Protein AF-A0AAC8QDV0-F1 (afdb_monomer_lite)

Sequence (133 aa):
MSRDLQLHRTATEIRGRALGSVAQLTLKKDGVSGAVGTSPVNLKVRTEGDTLLAEGGFIDGPVTLRFNPKELHVYISQCRYELTFAQGVYEGRRSCDSRMLPPVRFSVPPELLKRSPAEQAALLLFALAPAAK

Organism: NCBI:txid48

Structure (mmCIF, N/CA/C/O backbone):
data_AF-A0AAC8QDV0-F1
#
_entry.id   AF-A0AAC8QDV0-F1
#
loop_
_atom_site.group_PDB
_atom_site.id
_atom_site.type_symbol
_atom_site.label_atom_id
_atom_site.label_alt_id
_atom_site.label_comp_id
_atom_site.label_asym_id
_atom_site.label_entity_id
_atom_site.label_seq_id
_atom_site.pdbx_PDB_ins_code
_atom_site.Cartn_x
_atom_site.Cartn_y
_atom_site.Cartn_z
_atom_site.occupancy
_atom_site.B_iso_or_equiv
_atom_site.auth_seq_id
_atom_site.auth_comp_id
_atom_site.auth_asym_id
_atom_site.auth_atom_id
_atom_site.pdbx_PDB_model_num
ATOM 1 N N . MET A 1 1 ? -4.090 -8.896 -14.456 1.00 36.78 1 MET A N 1
ATOM 2 C CA . MET A 1 1 ? -4.180 -9.281 -13.032 1.00 36.78 1 MET A CA 1
ATOM 3 C C . MET A 1 1 ? -3.077 -10.288 -12.767 1.00 36.78 1 MET A C 1
ATOM 5 O O . MET A 1 1 ? -3.111 -11.336 -13.401 1.00 36.78 1 MET A O 1
ATOM 9 N N . SER A 1 2 ? -2.049 -9.950 -11.977 1.00 44.75 2 SER A N 1
ATOM 10 C CA . SER A 1 2 ? -1.001 -10.932 -11.662 1.00 44.75 2 SER A CA 1
ATOM 11 C C . SER A 1 2 ? -1.631 -12.072 -10.860 1.00 44.75 2 SER A C 1
ATOM 13 O O . SER A 1 2 ? -2.468 -11.844 -9.987 1.00 44.75 2 SER A O 1
ATOM 15 N N . ARG A 1 3 ? -1.289 -13.312 -11.209 1.00 51.00 3 ARG A N 1
ATOM 16 C CA . ARG A 1 3 ? -1.860 -14.535 -10.618 1.00 51.00 3 ARG A CA 1
ATOM 17 C C . ARG A 1 3 ? -1.366 -14.797 -9.184 1.00 51.00 3 ARG A C 1
ATOM 19 O O . ARG A 1 3 ? -1.734 -15.804 -8.587 1.00 51.00 3 ARG A O 1
ATOM 26 N N . ASP A 1 4 ? -0.590 -13.870 -8.629 1.00 64.19 4 ASP A N 1
ATOM 27 C CA . ASP A 1 4 ? 0.209 -14.053 -7.416 1.00 64.19 4 ASP A CA 1
ATOM 28 C C . ASP A 1 4 ? -0.376 -13.357 -6.180 1.00 64.19 4 ASP A C 1
ATOM 30 O O . ASP A 1 4 ? 0.210 -13.447 -5.102 1.00 64.19 4 ASP A O 1
ATOM 34 N N . LEU A 1 5 ? -1.516 -12.663 -6.320 1.00 76.50 5 LEU A N 1
ATOM 35 C CA . LEU A 1 5 ? -2.193 -11.962 -5.227 1.00 76.50 5 LEU A CA 1
ATOM 36 C C . LEU A 1 5 ? -3.456 -12.719 -4.782 1.00 76.50 5 LEU A C 1
ATOM 38 O O . LEU A 1 5 ? -4.543 -12.539 -5.327 1.00 76.50 5 LEU A O 1
ATOM 42 N N . GLN A 1 6 ? -3.308 -13.568 -3.771 1.00 85.38 6 GLN A N 1
ATOM 43 C CA . GLN A 1 6 ? -4.383 -14.338 -3.146 1.00 85.38 6 GLN A CA 1
ATOM 44 C C . GLN A 1 6 ? -4.515 -13.898 -1.691 1.00 85.38 6 GLN A C 1
ATOM 46 O O . GLN A 1 6 ? -3.992 -14.544 -0.785 1.00 85.38 6 GLN A O 1
ATOM 51 N N . LEU A 1 7 ? -5.161 -12.753 -1.475 1.00 85.88 7 LEU A N 1
ATOM 52 C CA . LEU A 1 7 ? -5.287 -12.136 -0.155 1.00 85.88 7 LEU A CA 1
ATOM 53 C C . LEU A 1 7 ? -6.709 -12.277 0.392 1.00 85.88 7 LEU A C 1
ATOM 55 O O . LEU A 1 7 ? -7.671 -11.740 -0.163 1.00 85.88 7 LEU A O 1
ATOM 59 N N . HIS A 1 8 ? -6.815 -12.945 1.533 1.00 88.38 8 HIS A N 1
ATOM 60 C CA . HIS A 1 8 ? -7.961 -12.882 2.423 1.00 88.38 8 HIS A CA 1
ATOM 61 C C . HIS A 1 8 ? -7.830 -11.665 3.335 1.00 88.38 8 HIS A C 1
ATOM 63 O O . HIS A 1 8 ? -6.751 -11.336 3.827 1.00 88.38 8 HIS A O 1
ATOM 69 N N . ARG A 1 9 ? -8.946 -10.970 3.536 1.00 89.50 9 ARG A N 1
ATOM 70 C CA . ARG A 1 9 ? -8.994 -9.695 4.248 1.00 89.50 9 ARG A CA 1
ATOM 71 C C . ARG A 1 9 ? -10.101 -9.743 5.281 1.00 89.50 9 ARG A C 1
ATOM 73 O O . ARG A 1 9 ? -11.218 -10.152 4.967 1.00 89.50 9 ARG A O 1
ATOM 80 N N . THR A 1 10 ? -9.784 -9.308 6.486 1.00 87.69 10 THR A N 1
ATOM 81 C CA . THR A 1 10 ? -10.747 -8.997 7.540 1.00 87.69 10 THR A CA 1
ATOM 82 C C . THR A 1 10 ? -10.623 -7.513 7.881 1.00 87.69 10 THR A C 1
ATOM 84 O O . THR A 1 10 ? -9.781 -6.808 7.327 1.00 87.69 10 THR A O 1
ATOM 87 N N . ALA A 1 11 ? -11.446 -7.016 8.803 1.00 83.88 11 ALA A N 1
ATOM 88 C CA . ALA A 1 11 ? -11.366 -5.619 9.232 1.00 83.88 11 ALA A CA 1
ATOM 89 C C . ALA A 1 11 ? -10.010 -5.249 9.871 1.00 83.88 11 ALA A C 1
ATOM 91 O O . ALA A 1 11 ? -9.646 -4.076 9.893 1.00 83.88 11 ALA A O 1
ATOM 92 N N . THR A 1 12 ? -9.275 -6.231 10.397 1.00 90.12 12 THR A N 1
ATOM 93 C CA . THR A 1 12 ? -8.054 -6.019 11.188 1.00 90.12 12 THR A CA 1
ATOM 94 C C . THR A 1 12 ? -6.836 -6.743 10.631 1.00 90.12 12 THR A C 1
ATOM 96 O O . THR A 1 12 ? -5.740 -6.563 11.156 1.00 90.12 12 THR A O 1
ATOM 99 N N . GLU A 1 13 ? -6.979 -7.559 9.588 1.00 93.81 13 GLU A N 1
ATOM 100 C CA . GLU A 1 13 ? -5.877 -8.363 9.066 1.00 93.81 13 GLU A CA 1
ATOM 101 C C . GLU A 1 13 ? -5.960 -8.584 7.557 1.00 93.81 13 GLU A C 1
ATOM 103 O O . GLU A 1 13 ? -7.035 -8.702 6.966 1.00 93.81 13 GLU A O 1
ATOM 108 N N . ILE A 1 14 ? -4.787 -8.722 6.945 1.00 93.38 14 ILE A N 1
ATOM 109 C CA . ILE A 1 14 ? -4.613 -9.193 5.575 1.00 93.38 14 ILE A CA 1
ATOM 110 C C . ILE A 1 14 ? -3.725 -10.431 5.635 1.00 93.38 14 ILE A C 1
ATOM 112 O O . ILE A 1 14 ? -2.591 -10.363 6.110 1.00 93.38 14 ILE A O 1
ATOM 116 N N . ARG A 1 15 ? -4.227 -11.568 5.152 1.00 93.88 15 ARG A N 1
ATOM 117 C CA . ARG A 1 15 ? -3.495 -12.837 5.126 1.00 93.88 15 ARG A CA 1
ATOM 118 C C . ARG A 1 15 ? -3.595 -13.502 3.766 1.00 93.88 15 ARG A C 1
ATOM 120 O O . ARG A 1 15 ? -4.632 -13.425 3.119 1.00 93.88 15 ARG A O 1
ATOM 127 N N . GLY A 1 16 ? -2.558 -14.213 3.349 1.00 91.88 16 GLY A N 1
ATOM 128 C CA . GLY A 1 16 ? -2.614 -15.036 2.144 1.00 91.88 16 GLY A CA 1
ATOM 129 C C . GLY A 1 16 ? -1.286 -15.068 1.417 1.00 91.88 16 GLY A C 1
ATOM 130 O O . GLY A 1 16 ? -0.239 -15.076 2.056 1.00 91.8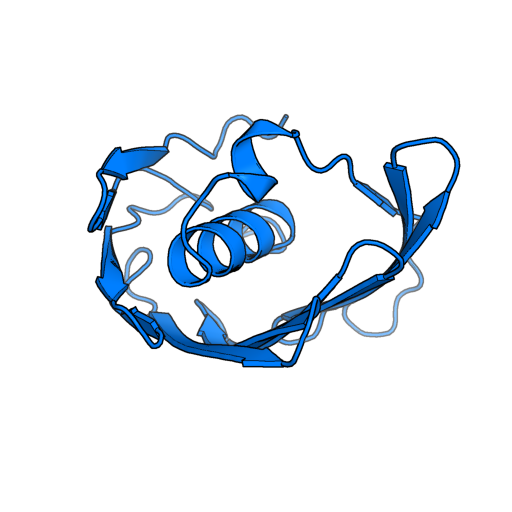8 16 GLY A O 1
ATOM 131 N N . ARG A 1 17 ? -1.316 -15.094 0.086 1.00 89.56 17 ARG A N 1
ATOM 132 C CA . ARG A 1 17 ? -0.113 -15.086 -0.748 1.00 89.56 17 ARG A CA 1
ATOM 133 C C . ARG A 1 17 ? -0.032 -13.791 -1.548 1.00 89.56 17 ARG A C 1
ATOM 135 O O . ARG A 1 17 ? -1.004 -13.396 -2.186 1.00 89.56 17 ARG A O 1
ATOM 142 N N . ALA A 1 18 ? 1.122 -13.143 -1.497 1.00 86.81 18 ALA A N 1
ATOM 143 C CA . ALA A 1 18 ? 1.454 -11.982 -2.306 1.00 86.81 18 ALA A CA 1
ATOM 144 C C . ALA A 1 18 ? 2.944 -12.019 -2.639 1.00 86.81 18 ALA A C 1
ATOM 146 O O . ALA A 1 18 ? 3.756 -12.383 -1.791 1.00 86.81 18 ALA A O 1
ATOM 147 N N . LEU A 1 19 ? 3.300 -11.631 -3.867 1.00 83.31 19 LEU A N 1
ATOM 148 C CA . LEU A 1 19 ? 4.701 -11.488 -4.291 1.00 83.31 19 LEU A CA 1
ATOM 149 C C . LEU A 1 19 ? 5.516 -12.778 -4.062 1.00 83.31 19 LEU A C 1
ATOM 151 O O . LEU A 1 19 ? 6.630 -12.750 -3.553 1.00 83.31 19 LEU A O 1
ATOM 155 N N . GLY A 1 20 ? 4.911 -13.932 -4.364 1.00 84.88 20 GLY A N 1
ATOM 156 C CA . GLY A 1 20 ? 5.534 -15.250 -4.190 1.00 84.88 20 GLY A CA 1
ATOM 157 C C . GLY A 1 20 ? 5.632 -15.753 -2.742 1.00 84.88 20 GLY A C 1
ATOM 158 O O . GLY A 1 20 ? 5.997 -16.906 -2.534 1.00 84.88 20 GLY A O 1
ATOM 159 N N . SER A 1 21 ? 5.249 -14.948 -1.746 1.00 88.94 21 SER A N 1
ATOM 160 C CA . SER A 1 21 ? 5.421 -15.253 -0.320 1.00 88.94 21 SER A CA 1
ATOM 161 C C . SER A 1 21 ? 4.113 -15.192 0.469 1.00 88.94 21 SER A C 1
ATOM 163 O O . SER A 1 21 ? 3.104 -14.647 0.016 1.00 88.94 21 SER A O 1
ATOM 165 N N . VAL A 1 22 ? 4.111 -15.774 1.671 1.00 91.94 22 VAL A N 1
ATOM 166 C CA . VAL A 1 22 ? 2.977 -15.664 2.598 1.00 91.94 22 VAL A CA 1
ATOM 167 C C . VAL A 1 22 ? 2.963 -14.262 3.200 1.00 91.94 22 VAL A C 1
ATOM 169 O O . VAL A 1 22 ? 3.921 -13.861 3.850 1.00 91.94 22 VAL A O 1
ATOM 172 N N . ALA A 1 23 ? 1.879 -13.524 2.993 1.00 93.38 23 ALA A N 1
ATOM 173 C CA . ALA A 1 23 ? 1.630 -12.242 3.630 1.00 93.38 23 ALA A CA 1
ATOM 174 C C . ALA A 1 23 ? 0.785 -12.450 4.889 1.00 93.38 23 ALA A C 1
ATOM 176 O O . ALA A 1 23 ? -0.262 -13.098 4.838 1.00 93.38 23 ALA A O 1
ATOM 177 N N . GLN A 1 24 ? 1.222 -11.869 6.002 1.00 95.31 24 GLN A N 1
ATOM 178 C CA . GLN A 1 24 ? 0.464 -11.796 7.244 1.00 95.31 24 GLN A CA 1
ATOM 179 C C . GLN A 1 24 ? 0.642 -10.403 7.840 1.00 95.31 24 GLN A C 1
ATOM 181 O O . GLN A 1 24 ? 1.667 -10.092 8.447 1.00 95.31 24 GLN A O 1
ATOM 186 N N . LEU A 1 25 ? -0.364 -9.559 7.637 1.00 96.06 25 LEU A N 1
ATOM 187 C CA . LEU A 1 25 ? -0.388 -8.176 8.086 1.00 96.06 25 LEU A CA 1
ATOM 188 C C . LEU A 1 25 ? -1.545 -7.953 9.053 1.00 96.06 25 LEU A C 1
ATOM 190 O O . LEU A 1 25 ? -2.654 -8.444 8.850 1.00 96.06 25 LEU A O 1
ATOM 194 N N . THR A 1 26 ? -1.291 -7.137 10.061 1.00 96.88 26 THR A N 1
ATOM 195 C CA . THR A 1 26 ? -2.270 -6.579 10.983 1.00 96.88 26 THR A CA 1
ATOM 196 C C . THR A 1 26 ? -2.501 -5.120 10.620 1.00 96.88 26 THR A C 1
ATOM 198 O O . THR A 1 26 ? -1.559 -4.327 10.528 1.00 96.88 26 THR A O 1
ATOM 201 N N . LEU A 1 27 ? -3.765 -4.772 10.427 1.00 95.69 27 LEU A N 1
ATOM 202 C CA . LEU A 1 27 ? -4.243 -3.426 10.167 1.00 95.69 27 LEU A CA 1
ATOM 203 C C . LEU A 1 27 ? -4.524 -2.742 11.504 1.00 95.69 27 LEU A C 1
ATOM 205 O O . LEU A 1 27 ? -5.323 -3.220 12.311 1.00 95.69 27 LEU A O 1
ATOM 209 N N . LYS A 1 28 ? -3.851 -1.621 11.736 1.00 93.50 28 LYS A N 1
ATOM 210 C CA . LYS A 1 28 ? -4.041 -0.758 12.901 1.00 93.50 28 LYS A CA 1
ATOM 211 C C . LYS A 1 28 ? -4.682 0.550 12.451 1.00 93.50 28 LYS A C 1
ATOM 213 O O . LYS A 1 28 ? -4.742 0.858 11.263 1.00 93.50 28 LYS A O 1
ATOM 218 N N . LYS A 1 29 ? -5.164 1.340 13.410 1.00 89.50 29 LYS A N 1
ATOM 219 C CA . LYS A 1 29 ? -5.788 2.641 13.124 1.00 89.50 29 LYS A CA 1
ATOM 220 C C . LYS A 1 29 ? -4.820 3.609 12.429 1.00 89.50 29 LYS A C 1
ATOM 222 O O . LYS A 1 29 ? -5.240 4.392 11.588 1.00 89.50 29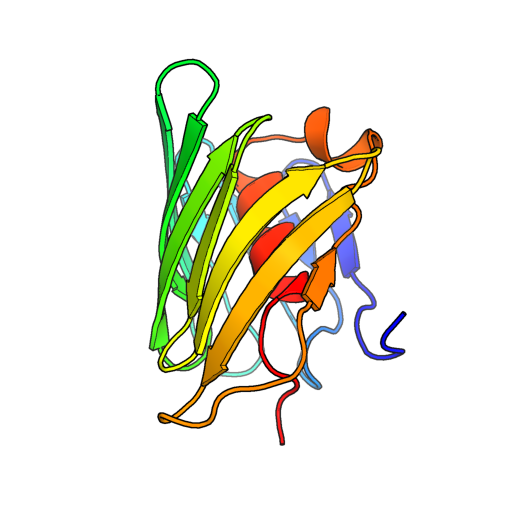 LYS A O 1
ATOM 227 N N . ASP 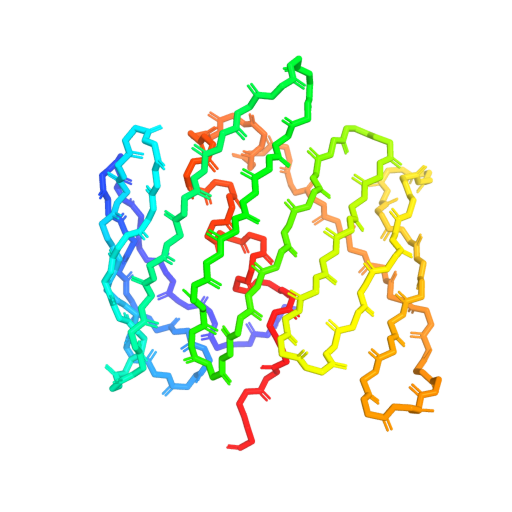A 1 30 ? -3.549 3.538 12.796 1.00 92.38 30 ASP A N 1
ATOM 228 C CA . ASP A 1 30 ? -2.464 4.448 12.432 1.00 92.38 30 ASP A CA 1
ATOM 229 C C . ASP A 1 30 ? -1.351 3.757 11.630 1.00 92.38 30 ASP A C 1
ATOM 231 O O . ASP A 1 30 ? -0.258 4.302 11.466 1.00 92.38 30 ASP A O 1
ATOM 235 N N . GLY A 1 31 ? -1.594 2.541 11.133 1.00 95.06 31 GLY A N 1
ATOM 236 C CA . GLY A 1 31 ? -0.534 1.799 10.473 1.00 95.06 31 GLY A CA 1
ATOM 237 C C . GLY A 1 31 ? -0.854 0.375 10.061 1.00 95.06 31 GLY A C 1
ATOM 238 O O . GLY A 1 31 ? -1.962 -0.134 10.222 1.00 95.06 31 GLY A O 1
ATOM 239 N N . VAL A 1 32 ? 0.173 -0.281 9.536 1.00 96.81 32 VAL A N 1
ATOM 240 C CA . VAL A 1 32 ? 0.158 -1.687 9.134 1.00 96.81 32 VAL A CA 1
ATOM 241 C C . VAL A 1 32 ? 1.422 -2.336 9.671 1.00 96.81 32 VAL A C 1
ATOM 243 O O . VAL A 1 32 ? 2.511 -1.808 9.475 1.00 96.81 32 VAL A O 1
ATOM 246 N N . SER A 1 33 ? 1.301 -3.480 10.335 1.00 96.69 33 SER A N 1
ATOM 247 C CA . SER A 1 33 ? 2.457 -4.227 10.841 1.00 96.69 33 SER A CA 1
ATOM 248 C C . SER A 1 33 ? 2.366 -5.700 10.486 1.00 96.69 33 SER A C 1
ATOM 250 O O . SER A 1 33 ? 1.267 -6.234 10.447 1.00 96.69 33 SER A O 1
ATOM 252 N N . GLY A 1 34 ? 3.491 -6.378 10.302 1.00 95.25 34 GLY A N 1
ATOM 253 C CA . GLY A 1 34 ? 3.519 -7.817 10.061 1.00 95.25 34 GLY A CA 1
ATOM 254 C C . GLY A 1 34 ? 4.699 -8.201 9.189 1.00 95.25 34 GLY A C 1
ATOM 255 O O . GLY A 1 34 ? 5.773 -7.615 9.315 1.00 95.25 34 GLY A O 1
ATOM 256 N N . ALA A 1 35 ? 4.497 -9.165 8.299 1.00 93.94 35 ALA A N 1
ATOM 257 C CA . ALA A 1 35 ? 5.529 -9.601 7.371 1.00 93.94 35 ALA A CA 1
ATOM 258 C C . ALA A 1 35 ? 4.951 -10.141 6.059 1.00 93.94 35 ALA A C 1
ATOM 260 O O . ALA A 1 35 ? 3.793 -10.564 5.978 1.00 93.94 35 ALA A O 1
ATOM 261 N N . VAL A 1 36 ? 5.800 -10.147 5.037 1.00 91.69 36 VAL A N 1
ATOM 262 C CA . VAL A 1 36 ? 5.611 -10.884 3.788 1.00 91.69 36 VAL A CA 1
ATOM 263 C C . VAL A 1 36 ? 6.814 -11.813 3.642 1.00 91.69 36 VAL A C 1
ATOM 265 O O . VAL A 1 36 ? 7.932 -11.357 3.423 1.00 91.69 36 VAL A O 1
ATOM 268 N N . GLY A 1 37 ? 6.605 -13.115 3.833 1.00 90.19 37 GLY A N 1
ATOM 269 C CA . GLY A 1 37 ? 7.695 -14.078 3.983 1.00 90.19 37 GLY A CA 1
ATOM 270 C C . GLY A 1 37 ? 8.551 -13.741 5.205 1.00 90.19 37 GLY A C 1
ATOM 271 O O . GLY A 1 37 ? 8.038 -13.624 6.316 1.00 90.19 37 GLY A O 1
ATOM 272 N N . THR A 1 38 ? 9.854 -13.567 4.994 1.00 89.38 38 THR A N 1
ATOM 273 C CA . THR A 1 38 ? 10.807 -13.134 6.028 1.00 89.38 38 THR A CA 1
ATOM 274 C C . THR A 1 38 ? 10.954 -11.615 6.115 1.00 89.38 38 THR A C 1
ATOM 276 O O . THR A 1 38 ? 11.633 -11.123 7.014 1.00 89.38 38 THR A O 1
ATOM 279 N N . SER A 1 39 ? 10.348 -10.866 5.192 1.00 90.69 39 SER A N 1
ATOM 280 C CA . SER A 1 39 ? 10.534 -9.422 5.094 1.00 90.69 39 SER A CA 1
ATOM 281 C C . SER A 1 39 ? 9.503 -8.684 5.959 1.00 90.69 39 SER A C 1
ATOM 283 O O . SER A 1 39 ? 8.293 -8.857 5.757 1.00 90.69 39 SER A O 1
ATOM 285 N N . PRO A 1 40 ? 9.935 -7.864 6.934 1.00 92.69 40 PRO A N 1
ATOM 286 C CA . PRO A 1 40 ? 9.020 -7.163 7.820 1.00 92.69 40 PRO A CA 1
ATOM 287 C C . PRO A 1 40 ? 8.258 -6.060 7.080 1.00 92.69 40 PRO A C 1
ATOM 289 O O . PRO A 1 40 ? 8.770 -5.394 6.179 1.00 92.69 40 PRO A O 1
ATOM 292 N N . VAL A 1 41 ? 7.025 -5.831 7.514 1.00 95.06 41 VAL A N 1
ATOM 293 C CA . VAL A 1 41 ? 6.205 -4.695 7.101 1.00 95.06 41 VAL A CA 1
ATOM 294 C C . VAL A 1 41 ? 5.893 -3.873 8.338 1.00 95.06 41 VAL A C 1
ATOM 296 O O . VAL A 1 41 ? 5.357 -4.387 9.320 1.00 95.06 41 VAL A O 1
ATOM 299 N N . ASN A 1 42 ? 6.229 -2.590 8.287 1.00 96.44 42 ASN A N 1
ATOM 300 C CA . ASN A 1 42 ? 5.883 -1.631 9.323 1.00 96.44 42 ASN A CA 1
ATOM 301 C C . ASN A 1 42 ? 5.633 -0.271 8.678 1.00 96.44 42 ASN A C 1
ATOM 303 O O . ASN A 1 42 ? 6.573 0.428 8.300 1.00 96.44 42 ASN A O 1
ATOM 307 N N . LEU A 1 43 ? 4.360 0.075 8.539 1.00 97.12 43 LEU A N 1
ATOM 308 C CA . LEU A 1 43 ? 3.889 1.298 7.912 1.00 97.12 43 LEU A CA 1
ATOM 309 C C . LEU A 1 43 ? 3.199 2.157 8.952 1.00 97.12 43 LEU A C 1
ATOM 311 O O . LEU A 1 43 ? 2.320 1.681 9.669 1.00 97.12 43 LEU A O 1
ATOM 315 N N . LYS A 1 44 ? 3.540 3.438 8.962 1.00 97.44 44 LYS A N 1
ATOM 316 C CA . LYS A 1 44 ? 2.725 4.482 9.568 1.00 97.44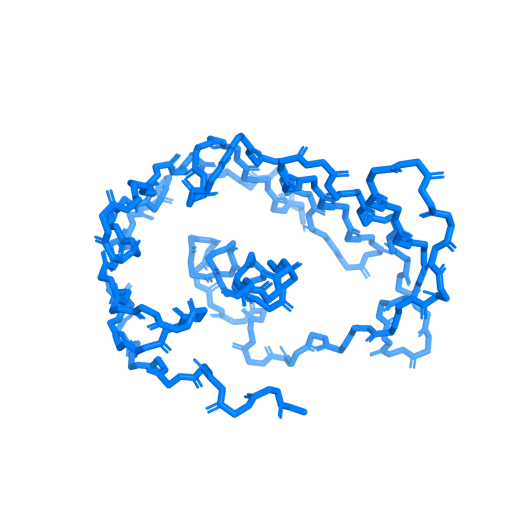 44 LYS A CA 1
ATOM 317 C C . LYS A 1 44 ? 1.781 5.003 8.507 1.00 97.44 44 LYS A C 1
ATOM 319 O O . LYS A 1 44 ? 2.213 5.299 7.395 1.00 97.44 44 LYS A O 1
ATOM 324 N N . VAL A 1 45 ? 0.507 5.101 8.847 1.00 97.12 45 VAL A N 1
ATOM 325 C CA . VAL A 1 45 ? -0.543 5.557 7.943 1.00 97.12 45 VAL A CA 1
ATOM 326 C C . VAL A 1 45 ? -1.272 6.718 8.594 1.00 97.12 45 VAL A C 1
ATOM 328 O O . VAL A 1 45 ? -1.720 6.629 9.736 1.00 97.12 45 VAL A O 1
ATOM 331 N N . ARG A 1 46 ? -1.397 7.811 7.850 1.00 96.19 46 ARG A N 1
ATOM 332 C CA . ARG A 1 46 ? -2.120 9.012 8.262 1.00 96.19 46 ARG A CA 1
ATOM 333 C C . ARG A 1 46 ? -2.942 9.545 7.100 1.00 96.19 46 ARG A C 1
ATOM 335 O O . ARG A 1 46 ? -2.674 9.248 5.937 1.00 96.19 46 ARG A O 1
ATOM 342 N N . THR A 1 47 ? -3.937 10.351 7.426 1.00 94.56 47 THR A N 1
ATOM 343 C CA . THR A 1 47 ? -4.793 10.998 6.437 1.00 94.56 47 THR A CA 1
ATOM 344 C C . THR A 1 47 ? -4.791 12.493 6.709 1.00 94.56 47 THR A C 1
ATOM 346 O O . THR A 1 47 ? -5.044 12.921 7.833 1.00 94.56 47 THR A O 1
ATOM 349 N N . GLU A 1 48 ? -4.482 13.273 5.681 1.00 93.94 48 GLU A N 1
ATOM 350 C CA . GLU A 1 48 ? -4.463 14.732 5.695 1.00 93.94 48 GLU A CA 1
ATOM 351 C C . GLU A 1 48 ? -5.498 15.215 4.673 1.00 93.94 48 GLU A C 1
ATOM 353 O O . GLU A 1 48 ? -5.262 15.189 3.465 1.00 93.94 48 GLU A O 1
ATOM 358 N N . GLY A 1 49 ? -6.691 15.585 5.147 1.00 92.00 49 GLY A N 1
ATOM 359 C CA . GLY A 1 49 ? -7.820 15.905 4.269 1.00 92.00 49 GLY A CA 1
ATOM 360 C C . GLY A 1 49 ? -8.273 14.691 3.450 1.00 92.00 49 GLY A C 1
ATOM 361 O O . GLY A 1 49 ? -8.689 13.682 4.015 1.00 92.00 49 GLY A O 1
ATOM 362 N N . ASP A 1 50 ? -8.192 14.795 2.124 1.00 91.25 50 ASP A N 1
ATOM 363 C CA . ASP A 1 50 ? -8.489 13.723 1.163 1.00 91.25 50 ASP A CA 1
ATOM 364 C C . ASP A 1 50 ? -7.251 12.895 0.776 1.00 91.25 50 ASP A C 1
ATOM 366 O O . ASP A 1 50 ? -7.335 11.998 -0.066 1.00 91.25 50 ASP A O 1
ATOM 370 N N . THR A 1 51 ? -6.096 13.204 1.369 1.00 95.12 51 THR A N 1
ATOM 371 C CA . THR A 1 51 ? -4.827 12.574 1.029 1.00 95.12 51 THR A CA 1
ATOM 372 C C . THR A 1 51 ? -4.444 11.518 2.058 1.00 95.12 51 THR A C 1
ATOM 374 O O . THR A 1 51 ? -4.224 11.803 3.234 1.00 95.12 51 THR A O 1
ATOM 377 N N . LEU A 1 52 ? -4.315 10.281 1.590 1.00 96.12 52 LEU A N 1
ATOM 378 C CA . LEU A 1 52 ? -3.718 9.166 2.307 1.00 96.12 52 LEU A CA 1
ATOM 379 C C . LEU A 1 52 ? -2.196 9.244 2.191 1.00 96.12 52 LEU A C 1
ATOM 381 O O . LEU A 1 52 ? -1.654 9.252 1.085 1.00 96.12 52 LEU A O 1
ATOM 385 N N . LEU A 1 53 ? -1.514 9.244 3.331 1.00 97.25 53 LEU A N 1
ATOM 386 C CA . LEU A 1 53 ? -0.064 9.155 3.413 1.00 97.25 53 LEU A CA 1
ATOM 387 C C . LEU A 1 53 ? 0.321 7.870 4.140 1.00 97.25 53 LEU A C 1
ATOM 389 O O . LEU A 1 53 ? -0.194 7.588 5.224 1.00 97.25 53 LEU A O 1
ATOM 393 N N . ALA A 1 54 ? 1.255 7.116 3.571 1.00 97.19 54 ALA A N 1
ATOM 394 C CA . ALA A 1 54 ? 1.895 6.013 4.269 1.00 97.19 54 ALA A CA 1
ATOM 395 C C . ALA A 1 54 ? 3.410 6.054 4.095 1.00 97.19 54 ALA A C 1
ATOM 397 O O . ALA A 1 54 ? 3.913 6.346 3.013 1.00 97.19 54 ALA A O 1
ATOM 398 N N . GLU A 1 55 ? 4.137 5.750 5.161 1.00 96.88 55 GLU A N 1
ATOM 399 C CA . GLU A 1 55 ? 5.598 5.735 5.173 1.00 96.88 55 GLU A CA 1
ATOM 400 C C . GLU A 1 55 ? 6.115 4.637 6.102 1.00 96.88 55 GLU A C 1
ATOM 402 O O . GLU A 1 55 ? 5.481 4.310 7.108 1.00 96.88 55 GLU A O 1
ATOM 407 N N . GLY A 1 56 ? 7.270 4.059 5.785 1.00 95.44 56 GLY A N 1
ATOM 408 C CA . GLY A 1 56 ? 7.901 3.052 6.635 1.00 95.44 56 GLY A CA 1
ATOM 409 C C . GLY A 1 56 ? 8.631 1.985 5.837 1.00 95.44 56 GLY A C 1
ATOM 410 O O . GLY A 1 56 ? 9.195 2.277 4.788 1.00 95.44 56 GLY A O 1
ATOM 411 N N . GLY A 1 57 ? 8.636 0.756 6.347 1.00 93.81 57 GLY A N 1
ATOM 412 C CA . GLY A 1 57 ? 9.241 -0.402 5.693 1.00 93.81 57 GLY A CA 1
ATOM 413 C C . GLY A 1 57 ? 8.191 -1.284 5.027 1.00 93.81 57 GLY A C 1
ATOM 414 O O . GLY A 1 57 ? 7.207 -1.671 5.665 1.00 93.81 57 GLY A O 1
ATOM 415 N N . PHE A 1 58 ? 8.420 -1.626 3.762 1.00 91.44 58 PHE A N 1
ATOM 416 C CA . PHE A 1 58 ? 7.607 -2.587 3.028 1.00 91.44 58 PHE A CA 1
ATOM 417 C C . PHE A 1 58 ? 8.505 -3.548 2.255 1.00 91.44 58 PHE A C 1
ATOM 419 O O . PHE A 1 58 ? 9.099 -3.178 1.244 1.00 91.44 58 PHE A O 1
ATOM 426 N N . ILE A 1 59 ? 8.556 -4.794 2.730 1.00 86.06 59 ILE A N 1
ATOM 427 C CA . ILE A 1 59 ? 9.295 -5.896 2.109 1.00 86.06 59 ILE A CA 1
ATOM 428 C C . ILE A 1 59 ? 10.797 -5.575 2.039 1.00 86.06 59 ILE A C 1
ATOM 430 O O . ILE A 1 59 ? 11.476 -5.652 3.059 1.00 86.06 59 ILE A O 1
ATOM 434 N N . ASP A 1 60 ? 11.299 -5.170 0.873 1.00 80.19 60 ASP A N 1
ATOM 435 C CA . ASP A 1 60 ? 12.732 -5.050 0.589 1.00 80.19 60 ASP A CA 1
ATOM 436 C C . ASP A 1 60 ? 13.242 -3.604 0.658 1.00 80.19 60 ASP A C 1
ATOM 438 O O . ASP A 1 60 ? 14.320 -3.284 0.152 1.00 80.19 60 ASP A O 1
ATOM 442 N N . GLY A 1 61 ? 12.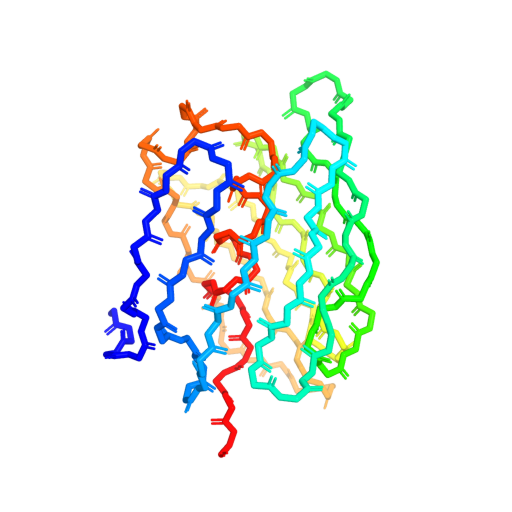473 -2.687 1.251 1.00 87.12 61 GLY A N 1
ATOM 443 C CA . GLY A 1 61 ? 12.956 -1.323 1.401 1.00 87.12 61 GLY A CA 1
ATOM 444 C C . GLY A 1 61 ? 12.008 -0.330 2.057 1.00 87.12 61 GLY A C 1
ATOM 445 O O . GLY A 1 61 ? 10.885 -0.668 2.453 1.00 87.12 61 GLY A O 1
ATOM 446 N N . PRO A 1 62 ? 12.477 0.925 2.177 1.00 92.25 62 PRO A N 1
ATOM 447 C CA . PRO A 1 62 ? 11.632 2.025 2.585 1.00 92.25 62 PRO A CA 1
ATOM 448 C C . PRO A 1 62 ? 10.557 2.277 1.530 1.00 92.25 62 PRO A C 1
ATOM 450 O O . PRO A 1 62 ? 10.781 2.117 0.324 1.00 92.25 62 PRO A O 1
ATOM 453 N N . VAL A 1 63 ? 9.399 2.711 2.007 1.00 94.69 63 VAL A N 1
ATOM 454 C CA . VAL A 1 63 ? 8.276 3.088 1.168 1.00 94.69 63 VAL A CA 1
ATOM 455 C C . VAL A 1 63 ? 7.734 4.452 1.558 1.00 94.69 63 VAL A C 1
ATOM 457 O O . VAL A 1 63 ? 7.663 4.785 2.742 1.00 94.69 63 VAL A O 1
ATOM 460 N N . THR A 1 64 ? 7.312 5.215 0.556 1.00 95.94 64 THR A N 1
ATOM 461 C CA . THR A 1 64 ? 6.410 6.352 0.731 1.00 95.94 64 THR A CA 1
ATOM 462 C C . THR A 1 64 ? 5.248 6.237 -0.248 1.00 95.94 64 THR A C 1
ATOM 464 O O . THR A 1 64 ? 5.412 5.872 -1.411 1.00 95.94 64 THR A O 1
ATOM 467 N N . LEU A 1 65 ? 4.048 6.515 0.241 1.00 96.38 65 LEU A N 1
ATOM 468 C CA . LEU A 1 65 ? 2.801 6.491 -0.505 1.00 96.38 65 LEU A CA 1
ATOM 469 C C . LEU A 1 65 ? 2.075 7.798 -0.229 1.00 96.38 65 LEU A C 1
ATOM 471 O O . LEU A 1 65 ? 1.852 8.154 0.927 1.00 96.38 65 LEU A O 1
ATOM 475 N N . ARG A 1 66 ? 1.660 8.467 -1.297 1.00 97.12 66 ARG A N 1
ATOM 476 C CA . ARG A 1 66 ? 0.732 9.588 -1.270 1.00 97.12 66 ARG A CA 1
ATOM 477 C C . ARG A 1 66 ? -0.368 9.307 -2.279 1.00 97.12 66 ARG A C 1
ATOM 479 O O . ARG A 1 66 ? -0.105 9.188 -3.472 1.00 97.12 66 ARG A O 1
ATOM 486 N N . PHE A 1 67 ? -1.591 9.183 -1.791 1.00 95.94 67 PHE A N 1
ATOM 487 C CA . PHE A 1 67 ? -2.743 8.816 -2.600 1.00 95.94 67 PHE A CA 1
ATOM 488 C C . PHE A 1 67 ? -3.912 9.751 -2.317 1.00 95.94 67 PHE A C 1
ATOM 490 O O . PHE A 1 67 ? -4.314 9.914 -1.169 1.00 95.94 67 PHE A O 1
ATOM 497 N N . ASN A 1 68 ? -4.460 10.357 -3.364 1.00 93.75 68 ASN A N 1
ATOM 498 C CA . ASN A 1 68 ? -5.679 11.157 -3.307 1.00 93.75 68 ASN A CA 1
ATOM 499 C C . ASN A 1 68 ? -6.450 11.026 -4.641 1.00 93.75 68 ASN A C 1
ATOM 501 O O . ASN A 1 68 ? -5.970 10.371 -5.573 1.00 93.75 68 ASN A O 1
ATOM 505 N N . PRO A 1 69 ? -7.639 11.639 -4.785 1.00 91.00 69 PRO A N 1
ATOM 506 C CA . PRO A 1 69 ? -8.441 11.525 -6.007 1.00 91.00 69 PRO A CA 1
ATOM 507 C C . PRO A 1 69 ? -7.789 12.076 -7.289 1.00 91.00 69 PRO A C 1
ATOM 509 O O . PRO A 1 69 ? -8.290 11.814 -8.379 1.00 91.00 69 PRO A O 1
ATOM 512 N N . LYS A 1 70 ? -6.705 12.855 -7.185 1.00 92.56 70 LYS A N 1
ATOM 513 C CA . LYS A 1 70 ? -6.026 13.500 -8.321 1.00 92.56 70 LYS A CA 1
ATOM 514 C C . LYS A 1 70 ? -4.706 12.830 -8.682 1.00 92.56 70 LYS A C 1
ATOM 516 O O . LYS A 1 70 ? -4.344 12.800 -9.854 1.00 92.56 70 LYS A O 1
ATOM 521 N N . GLU A 1 71 ? -3.986 12.311 -7.697 1.00 94.19 71 GLU A N 1
ATOM 522 C CA . GLU A 1 71 ? -2.622 11.816 -7.853 1.00 94.19 71 GLU A CA 1
ATOM 523 C C . GLU A 1 71 ? -2.346 10.585 -6.982 1.00 94.19 71 GLU A C 1
ATOM 525 O O . GLU A 1 71 ? -2.882 10.416 -5.883 1.00 94.19 71 GLU A O 1
ATOM 530 N N . LEU A 1 72 ? -1.474 9.723 -7.495 1.00 94.94 72 LEU A N 1
ATOM 531 C CA . LEU A 1 72 ? -0.947 8.552 -6.814 1.00 94.94 72 LEU A CA 1
ATOM 532 C C . LEU A 1 72 ? 0.568 8.543 -7.000 1.00 94.94 72 LEU A C 1
ATOM 534 O O . LEU A 1 72 ? 1.081 8.223 -8.073 1.00 94.94 72 LEU A O 1
ATOM 538 N N . HIS A 1 73 ? 1.271 8.899 -5.929 1.00 95.31 73 HIS A N 1
ATOM 539 C CA . HIS A 1 73 ? 2.724 8.886 -5.862 1.00 95.31 73 HIS A CA 1
ATOM 540 C C . HIS A 1 73 ? 3.173 7.768 -4.945 1.00 95.31 73 HIS A C 1
ATOM 542 O O . HIS A 1 73 ? 2.771 7.710 -3.781 1.00 95.31 73 HIS A O 1
ATOM 548 N N . VAL A 1 74 ? 4.009 6.881 -5.468 1.00 93.69 74 VAL A N 1
ATOM 549 C CA . VAL A 1 74 ? 4.515 5.737 -4.712 1.00 93.69 74 VAL A CA 1
ATOM 550 C C . VAL A 1 74 ? 6.001 5.598 -4.943 1.00 93.69 74 VAL A C 1
ATOM 552 O O . VAL A 1 74 ? 6.462 5.573 -6.079 1.00 93.69 74 VAL A O 1
ATOM 555 N N . TYR A 1 75 ? 6.752 5.465 -3.865 1.00 92.44 75 TYR A N 1
ATOM 556 C CA . TYR A 1 75 ? 8.161 5.132 -3.897 1.00 92.44 75 TYR A CA 1
ATOM 557 C C . TYR A 1 75 ? 8.359 3.850 -3.103 1.00 92.44 75 TYR A C 1
ATOM 559 O O . TYR A 1 75 ? 8.146 3.861 -1.899 1.00 92.44 75 TYR A O 1
ATOM 567 N N . ILE A 1 76 ? 8.729 2.753 -3.761 1.00 89.75 76 ILE A N 1
ATOM 568 C CA . ILE A 1 76 ? 9.039 1.467 -3.120 1.00 89.75 76 ILE A CA 1
ATOM 569 C C . ILE A 1 76 ? 10.476 1.123 -3.480 1.00 89.75 76 ILE A C 1
ATOM 571 O O . ILE A 1 76 ? 10.756 0.799 -4.636 1.00 89.75 76 ILE A O 1
ATOM 575 N N . SER A 1 77 ? 11.377 1.165 -2.497 1.00 86.62 77 SER A N 1
ATOM 576 C CA . SER A 1 77 ? 12.803 0.898 -2.703 1.00 86.62 77 SER A CA 1
ATOM 577 C C . SER A 1 77 ? 13.391 1.764 -3.831 1.00 86.62 77 SER A C 1
ATOM 579 O O . SER A 1 77 ? 13.585 2.949 -3.610 1.00 86.62 77 SER A O 1
ATOM 581 N N . GLN A 1 78 ? 13.646 1.225 -5.028 1.00 84.25 78 GLN A N 1
ATOM 582 C CA . GLN A 1 78 ? 14.196 1.960 -6.182 1.00 84.25 78 GLN A CA 1
ATOM 583 C C . GLN A 1 78 ? 13.149 2.340 -7.242 1.00 84.25 78 GLN A C 1
ATOM 585 O O . GLN A 1 78 ? 13.481 2.942 -8.265 1.00 84.25 78 GLN A O 1
ATOM 590 N N . CYS A 1 79 ? 11.884 1.964 -7.040 1.00 87.25 79 CYS A N 1
ATOM 591 C CA . CYS A 1 79 ? 10.802 2.209 -7.984 1.00 87.25 79 CYS A CA 1
ATOM 592 C C . CYS A 1 79 ? 9.976 3.426 -7.569 1.00 87.25 79 CYS A C 1
ATOM 594 O O . CYS A 1 79 ? 9.327 3.409 -6.524 1.00 87.25 79 CYS A O 1
ATOM 596 N N . ARG A 1 80 ? 9.934 4.447 -8.428 1.00 90.25 80 ARG A N 1
ATOM 597 C CA . ARG A 1 80 ? 9.050 5.607 -8.303 1.00 90.25 80 ARG A CA 1
ATOM 598 C C . ARG A 1 80 ? 7.900 5.528 -9.301 1.00 90.25 80 ARG A C 1
ATOM 600 O O . ARG A 1 80 ? 8.120 5.281 -10.486 1.00 90.25 80 ARG A O 1
ATOM 607 N N . TYR A 1 81 ? 6.698 5.786 -8.810 1.00 91.50 81 TYR A N 1
ATOM 608 C CA . TYR A 1 81 ? 5.463 5.934 -9.560 1.00 91.50 81 TYR A CA 1
ATOM 609 C C . TYR A 1 81 ? 4.949 7.352 -9.355 1.00 91.50 81 TYR A C 1
ATOM 611 O O . TYR A 1 81 ? 4.729 7.761 -8.218 1.00 91.50 81 TYR A O 1
ATOM 619 N N . GLU A 1 82 ? 4.761 8.077 -10.448 1.00 92.81 82 GLU A N 1
ATOM 620 C CA . GLU A 1 82 ? 4.184 9.421 -10.468 1.00 92.81 82 GLU A CA 1
ATOM 621 C C . GLU A 1 82 ? 2.983 9.361 -11.410 1.00 92.81 82 GLU A C 1
ATOM 623 O O . GLU A 1 82 ? 3.141 9.427 -12.634 1.00 92.81 82 GLU A O 1
ATOM 628 N N . LEU A 1 83 ? 1.798 9.116 -10.843 1.00 93.62 83 LEU A N 1
ATOM 629 C CA . LEU A 1 83 ? 0.573 8.871 -11.598 1.00 93.62 83 LEU A CA 1
ATOM 630 C C . LEU A 1 83 ? -0.461 9.961 -11.323 1.00 93.62 83 LEU A C 1
ATOM 632 O O . LEU A 1 83 ? -0.696 10.336 -10.173 1.00 93.62 83 LEU A O 1
ATOM 636 N N . THR A 1 84 ? -1.142 10.396 -12.375 1.00 93.81 84 THR A N 1
ATOM 637 C CA . THR A 1 84 ? -2.223 11.382 -12.309 1.00 93.81 84 THR A CA 1
ATOM 638 C C . THR A 1 84 ? -3.525 10.729 -12.744 1.00 93.81 84 THR A C 1
ATOM 640 O O . THR A 1 84 ? -3.548 9.922 -13.674 1.00 93.81 84 THR A O 1
ATOM 643 N N . PHE A 1 85 ? -4.622 11.064 -12.077 1.00 91.44 85 PHE A N 1
ATOM 644 C CA . PHE A 1 85 ? -5.939 10.568 -12.443 1.00 91.44 85 PHE A CA 1
ATOM 645 C C . PHE A 1 85 ? -6.431 11.235 -13.735 1.00 91.44 85 PHE A C 1
ATOM 647 O O . PHE A 1 85 ? -6.603 12.453 -13.797 1.00 91.44 85 PHE A O 1
ATOM 654 N N . ALA A 1 86 ? -6.680 10.431 -14.765 1.00 89.38 86 ALA A N 1
ATOM 655 C CA . ALA A 1 86 ? -7.224 10.849 -16.047 1.00 89.38 86 ALA A CA 1
ATOM 656 C C . ALA A 1 86 ? -8.181 9.773 -16.580 1.00 89.38 86 ALA A C 1
ATOM 658 O O . ALA A 1 86 ? -7.863 8.589 -16.588 1.00 89.38 86 ALA A O 1
ATOM 659 N N . GLN A 1 87 ? -9.370 10.179 -17.038 1.00 85.19 87 GLN A N 1
ATOM 660 C CA . GLN A 1 87 ? -10.339 9.282 -17.694 1.00 85.19 87 GLN A CA 1
ATOM 661 C C . GLN A 1 87 ? -10.696 8.014 -16.882 1.00 85.19 87 GLN A C 1
ATOM 663 O O . GLN A 1 87 ? -10.888 6.938 -17.443 1.00 85.19 87 GLN A O 1
ATOM 668 N N . GLY A 1 88 ? -10.787 8.119 -15.550 1.00 84.75 88 GLY A N 1
ATOM 669 C CA . GLY A 1 88 ? -11.160 6.987 -14.691 1.00 84.75 88 GLY A CA 1
ATOM 670 C C . GLY A 1 88 ? -9.999 6.078 -14.275 1.00 84.75 88 GLY A C 1
ATOM 671 O O . GLY A 1 88 ? -10.228 5.085 -13.583 1.00 84.75 88 GLY A O 1
ATOM 672 N N . VAL A 1 89 ? -8.762 6.397 -14.667 1.00 90.19 89 VAL A N 1
ATOM 673 C CA . VAL A 1 89 ? -7.560 5.624 -14.327 1.00 90.19 89 VAL A CA 1
ATOM 674 C C . VAL A 1 89 ? -6.424 6.536 -13.874 1.00 90.19 89 VAL A C 1
ATOM 676 O O . VAL A 1 89 ? -6.346 7.691 -14.273 1.00 90.19 89 VAL A O 1
ATOM 679 N N . TYR A 1 90 ? -5.525 6.027 -13.036 1.00 90.69 90 TYR A N 1
ATOM 680 C CA . TYR A 1 90 ? -4.264 6.699 -12.737 1.00 90.69 90 TYR A CA 1
ATOM 681 C C . TYR A 1 90 ? -3.253 6.319 -13.816 1.00 90.69 90 TYR A C 1
ATOM 683 O O . TYR A 1 90 ? -2.945 5.139 -13.985 1.00 90.69 90 TYR A O 1
ATOM 691 N N . GLU A 1 91 ? -2.748 7.300 -14.554 1.00 91.88 91 GLU A N 1
ATOM 692 C CA . GLU A 1 91 ? -1.759 7.100 -15.611 1.00 91.88 91 GLU A CA 1
ATOM 693 C C . GLU A 1 91 ? -0.537 7.980 -15.371 1.00 91.88 91 GLU A C 1
ATOM 695 O O . GLU A 1 91 ? -0.646 9.126 -14.934 1.00 91.88 91 GLU A O 1
ATOM 700 N N . GLY A 1 92 ? 0.647 7.441 -15.644 1.00 89.50 92 GLY A N 1
ATOM 701 C CA . GLY A 1 92 ? 1.869 8.214 -15.514 1.00 89.50 92 GLY A CA 1
ATOM 702 C C . GLY A 1 92 ? 3.129 7.378 -15.600 1.00 89.50 92 GLY A C 1
ATOM 703 O O . GLY A 1 92 ? 3.156 6.298 -16.197 1.00 89.50 92 GLY A O 1
ATOM 704 N N . ARG A 1 93 ? 4.206 7.916 -15.035 1.00 86.81 93 ARG A N 1
ATOM 705 C CA . ARG A 1 93 ? 5.548 7.360 -15.200 1.00 86.81 93 ARG A CA 1
ATOM 706 C C . ARG A 1 93 ? 5.860 6.362 -14.096 1.00 86.81 93 ARG A C 1
ATOM 708 O O . ARG A 1 93 ? 5.536 6.580 -12.930 1.00 86.81 93 ARG A O 1
ATOM 715 N N . ARG A 1 94 ? 6.551 5.291 -14.486 1.00 87.44 94 ARG A N 1
ATOM 716 C CA . ARG A 1 94 ? 7.243 4.377 -13.582 1.00 87.44 94 ARG A CA 1
ATOM 717 C C . ARG A 1 94 ? 8.726 4.388 -13.924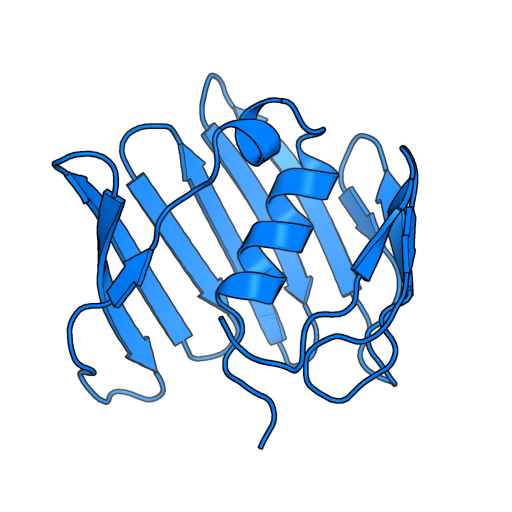 1.00 87.44 94 ARG A C 1
ATOM 719 O O . ARG A 1 94 ? 9.097 4.144 -15.070 1.00 87.44 94 ARG A O 1
ATOM 726 N N . SER A 1 95 ? 9.554 4.594 -12.914 1.00 86.00 95 SER A N 1
ATOM 727 C CA . SER A 1 95 ? 11.009 4.559 -13.036 1.00 86.00 95 SER A CA 1
ATOM 728 C C . SER A 1 95 ? 11.563 3.643 -11.958 1.00 86.00 95 SER A C 1
ATOM 730 O O . SER A 1 95 ? 11.375 3.922 -10.779 1.00 86.00 95 SER A O 1
ATOM 732 N N . CYS A 1 96 ? 12.228 2.560 -12.351 1.00 85.25 96 CYS A N 1
ATOM 733 C CA . CYS A 1 96 ? 12.957 1.675 -11.441 1.00 85.25 96 CYS A CA 1
ATOM 734 C C . CYS A 1 96 ? 14.417 1.638 -11.898 1.00 85.25 96 CYS A C 1
ATOM 736 O O . CYS A 1 96 ? 14.665 1.468 -13.094 1.00 85.25 96 CYS A O 1
ATOM 738 N N . ASP A 1 97 ? 15.369 1.822 -10.984 1.00 69.75 97 ASP A N 1
ATOM 739 C CA . ASP A 1 97 ? 16.808 1.704 -11.270 1.00 69.75 97 ASP A CA 1
ATOM 740 C C . ASP A 1 97 ? 17.268 2.513 -12.499 1.00 69.75 97 ASP A C 1
ATOM 742 O O . ASP A 1 97 ? 17.957 2.002 -13.382 1.00 69.75 97 ASP A O 1
ATOM 746 N N . SER A 1 98 ? 16.858 3.785 -12.588 1.00 62.06 98 SER A N 1
ATOM 747 C CA . SER A 1 98 ? 17.186 4.740 -13.671 1.00 62.06 98 SER A CA 1
ATOM 748 C C . SER A 1 98 ? 16.690 4.392 -15.086 1.00 62.06 98 SER A C 1
ATOM 750 O O . SER A 1 98 ? 16.923 5.153 -16.024 1.00 62.06 98 SER A O 1
ATOM 752 N N . ARG A 1 99 ? 15.947 3.293 -15.264 1.00 65.25 99 ARG A N 1
ATOM 753 C CA . ARG A 1 99 ? 15.341 2.938 -16.554 1.00 65.25 99 ARG A CA 1
ATOM 754 C C . ARG A 1 99 ? 13.965 3.581 -16.676 1.00 65.25 99 ARG A C 1
ATOM 756 O O . ARG A 1 99 ? 13.096 3.357 -15.833 1.00 65.25 99 ARG A O 1
ATOM 763 N N . MET A 1 100 ? 13.755 4.351 -17.745 1.00 64.06 100 MET A N 1
ATOM 764 C CA . MET A 1 100 ? 12.409 4.767 -18.137 1.00 64.06 100 MET A CA 1
ATOM 765 C C . MET A 1 100 ? 11.645 3.538 -18.624 1.00 64.06 100 MET A C 1
ATOM 767 O O . MET A 1 100 ? 12.016 2.921 -19.623 1.00 64.06 100 MET A O 1
ATOM 771 N N . LEU A 1 101 ? 10.597 3.172 -17.891 1.00 72.62 101 LEU A N 1
ATOM 772 C CA . LEU A 1 101 ? 9.671 2.119 -18.287 1.00 72.62 101 LEU A CA 1
ATOM 773 C C . LEU A 1 101 ? 8.465 2.737 -19.011 1.00 72.62 101 LEU A C 1
ATOM 775 O O . LEU A 1 101 ? 8.194 3.931 -18.847 1.00 72.62 101 LEU A O 1
ATOM 779 N N . PRO A 1 102 ? 7.727 1.944 -19.811 1.00 74.62 102 PRO A N 1
ATOM 780 C CA . PRO A 1 102 ? 6.475 2.394 -20.404 1.00 74.62 102 PRO A CA 1
ATOM 781 C C . PRO A 1 102 ? 5.515 2.971 -19.349 1.00 74.62 102 PRO A C 1
ATOM 783 O O . PRO A 1 102 ? 5.541 2.519 -18.197 1.00 74.62 102 PRO A O 1
ATOM 786 N N . PRO A 1 103 ? 4.652 3.935 -19.728 1.00 77.00 103 PRO A N 1
ATOM 787 C CA . PRO A 1 103 ? 3.655 4.490 -18.826 1.00 77.00 103 PRO A CA 1
ATOM 788 C C . PRO A 1 103 ? 2.800 3.396 -18.191 1.00 77.00 103 PRO A C 1
ATOM 790 O O . PRO A 1 103 ? 2.375 2.446 -18.855 1.00 77.00 103 PRO A O 1
ATOM 793 N N . VAL A 1 104 ? 2.545 3.534 -16.895 1.00 84.69 104 VAL A N 1
ATOM 794 C CA . VAL A 1 104 ? 1.706 2.600 -16.147 1.00 84.69 104 VAL A CA 1
ATOM 795 C C . VAL A 1 104 ? 0.298 3.157 -16.085 1.00 84.69 104 VAL A C 1
ATOM 797 O O . VAL A 1 104 ? 0.104 4.319 -15.741 1.00 84.69 104 VAL A O 1
ATOM 800 N N . ARG A 1 105 ? -0.679 2.297 -16.380 1.00 87.12 105 ARG A N 1
ATOM 801 C CA . ARG A 1 105 ? -2.099 2.539 -16.120 1.00 87.12 105 ARG A CA 1
ATOM 802 C C . ARG A 1 105 ? -2.540 1.705 -14.933 1.00 87.12 105 ARG A C 1
ATOM 804 O O . ARG A 1 105 ? -2.367 0.487 -14.929 1.00 87.12 105 ARG A O 1
ATOM 811 N N . PHE A 1 106 ? -3.118 2.364 -13.942 1.00 87.25 106 PHE A N 1
ATOM 812 C CA . PHE A 1 106 ? -3.553 1.758 -12.700 1.00 87.25 106 PHE A CA 1
ATOM 813 C C . PHE A 1 106 ? -4.994 2.164 -12.385 1.00 87.25 106 PHE A C 1
ATOM 815 O O . PHE A 1 106 ? -5.301 3.335 -12.171 1.00 87.25 106 PHE A O 1
ATOM 822 N N . SER A 1 107 ? -5.896 1.187 -12.357 1.00 87.19 107 SER A N 1
ATOM 823 C CA . SER A 1 107 ? -7.293 1.408 -11.984 1.00 87.19 107 SER A CA 1
ATOM 824 C C . SER A 1 107 ? -7.483 1.099 -10.505 1.00 87.19 107 SER A C 1
ATOM 826 O O . SER A 1 107 ? -7.274 -0.035 -10.072 1.00 87.19 107 SER A O 1
ATOM 828 N N . VAL A 1 108 ? -7.927 2.094 -9.740 1.00 85.81 108 VAL A N 1
ATOM 829 C CA . VAL A 1 108 ? -8.342 1.894 -8.351 1.00 85.81 108 VAL A CA 1
ATOM 830 C C . VAL A 1 108 ? -9.811 1.465 -8.338 1.00 85.81 108 VAL A C 1
ATOM 832 O O . VAL A 1 108 ? -10.665 2.241 -8.770 1.00 85.81 108 VAL A O 1
ATOM 835 N N . PRO A 1 109 ? -10.148 0.255 -7.857 1.00 85.50 109 PRO A N 1
ATOM 836 C CA . PRO A 1 109 ? -11.541 -0.151 -7.757 1.00 85.50 109 PRO A CA 1
ATOM 837 C C . PRO A 1 109 ? -12.265 0.704 -6.700 1.00 85.50 109 PRO A C 1
ATOM 839 O O . PRO A 1 109 ? -11.693 0.951 -5.635 1.00 85.50 109 PRO A O 1
ATOM 842 N N . PRO A 1 110 ? -13.538 1.093 -6.915 1.00 84.25 110 PRO A N 1
ATOM 843 C CA . PRO A 1 110 ? -14.305 1.890 -5.946 1.00 84.25 110 PRO A CA 1
ATOM 844 C C . PRO A 1 110 ? -14.387 1.242 -4.560 1.00 84.25 110 PRO A C 1
ATOM 846 O O . PRO A 1 110 ? -14.438 1.919 -3.537 1.00 84.25 110 PRO A O 1
ATOM 849 N N . GLU A 1 111 ? -14.347 -0.089 -4.522 1.00 85.69 111 GLU A N 1
ATOM 850 C CA . GLU A 1 111 ? -14.339 -0.873 -3.291 1.00 85.69 111 GLU A CA 1
ATOM 851 C C . GLU A 1 111 ? -13.088 -0.672 -2.435 1.00 85.69 111 GLU A C 1
ATOM 853 O O . GLU A 1 111 ? -13.145 -0.986 -1.249 1.00 85.69 111 GLU A O 1
ATOM 858 N N . LEU A 1 112 ? -11.985 -0.163 -3.001 1.00 86.69 112 LEU A N 1
ATOM 859 C CA . LEU A 1 112 ? -10.794 0.228 -2.246 1.00 86.69 112 LEU A CA 1
ATOM 860 C C . LEU A 1 112 ? -11.044 1.521 -1.464 1.00 86.69 112 LEU A C 1
ATOM 862 O O . LEU A 1 112 ? -10.673 1.609 -0.301 1.00 86.69 112 LEU A O 1
ATOM 866 N N . LEU A 1 113 ? -11.737 2.489 -2.068 1.00 85.44 113 LEU A N 1
ATOM 867 C CA . LEU A 1 113 ? -11.997 3.803 -1.465 1.00 85.44 113 LEU A CA 1
ATOM 868 C C . LEU A 1 113 ? -12.881 3.719 -0.211 1.00 85.44 113 LEU A C 1
ATOM 870 O O . LEU A 1 113 ? -12.828 4.593 0.646 1.00 85.44 113 LEU A O 1
ATOM 874 N N . LYS A 1 114 ? -13.675 2.649 -0.088 1.00 88.25 114 LYS A N 1
ATOM 875 C CA . LYS A 1 114 ? -14.533 2.375 1.076 1.00 88.25 114 LYS A CA 1
ATOM 876 C C . LYS A 1 114 ? -13.785 1.705 2.241 1.00 88.25 114 LYS A C 1
ATOM 878 O O . LYS A 1 114 ? -14.391 1.444 3.277 1.00 88.25 114 LYS A O 1
ATOM 883 N N . ARG A 1 115 ? -12.506 1.353 2.068 1.00 89.44 115 ARG A N 1
ATOM 884 C CA . ARG A 1 115 ? -11.705 0.622 3.068 1.00 89.44 115 ARG A CA 1
ATOM 885 C C . ARG A 1 115 ? -11.034 1.561 4.057 1.00 89.44 115 ARG A C 1
ATOM 887 O O . ARG A 1 115 ? -10.937 2.762 3.813 1.00 89.44 115 ARG A O 1
ATOM 894 N N . SER A 1 116 ? -10.533 1.001 5.157 1.00 92.25 116 SER A N 1
ATOM 895 C CA . SER A 1 116 ? -9.737 1.772 6.114 1.00 92.25 116 SER A CA 1
ATOM 896 C C . SER A 1 116 ? -8.458 2.315 5.451 1.00 92.25 116 SER A C 1
ATOM 898 O O . SER A 1 116 ? -7.914 1.654 4.563 1.00 92.25 116 SER A O 1
ATOM 900 N N . PRO A 1 117 ? -7.930 3.475 5.886 1.00 93.44 117 PRO A N 1
ATOM 901 C CA . PRO A 1 117 ? -6.668 4.023 5.379 1.00 93.44 117 PRO A CA 1
ATOM 902 C C . PRO A 1 117 ? -5.519 3.005 5.369 1.00 93.44 117 PRO A C 1
ATOM 904 O O . PRO A 1 117 ? -4.774 2.904 4.396 1.00 93.44 117 PRO A O 1
ATOM 907 N N . ALA A 1 118 ? -5.411 2.202 6.432 1.00 94.06 118 ALA A N 1
ATOM 908 C CA . ALA A 1 118 ? -4.402 1.156 6.559 1.00 94.06 118 ALA A CA 1
ATOM 909 C C . ALA A 1 118 ? -4.559 0.055 5.500 1.00 94.06 118 ALA A C 1
ATOM 911 O O . ALA A 1 118 ? -3.581 -0.352 4.871 1.00 94.06 118 ALA A O 1
ATOM 912 N N . GLU A 1 119 ? -5.790 -0.403 5.263 1.00 93.38 119 GLU A N 1
ATOM 913 C CA . GLU A 1 119 ? -6.073 -1.405 4.234 1.00 93.38 119 GLU A CA 1
ATOM 914 C C . GLU A 1 119 ? -5.813 -0.849 2.828 1.00 93.38 119 GLU A C 1
ATOM 916 O O . GLU A 1 119 ? -5.207 -1.530 2.001 1.00 93.38 119 GLU A O 1
ATOM 921 N N . GLN A 1 120 ? -6.207 0.404 2.569 1.00 93.81 120 GLN A N 1
ATOM 922 C CA . GLN A 1 120 ? -5.927 1.083 1.303 1.00 93.81 120 GLN A CA 1
ATOM 923 C C . GLN A 1 120 ? -4.425 1.134 1.022 1.00 93.81 120 GLN A C 1
ATOM 925 O O . GLN A 1 120 ? -3.990 0.721 -0.053 1.00 93.81 120 GLN A O 1
ATOM 930 N N . ALA A 1 121 ? -3.635 1.578 2.004 1.00 94.31 121 ALA A N 1
ATOM 931 C CA . ALA A 1 121 ? -2.188 1.667 1.876 1.00 94.31 121 ALA A CA 1
ATOM 932 C C . ALA A 1 121 ? -1.562 0.302 1.561 1.00 94.31 121 ALA A C 1
ATOM 934 O O . ALA A 1 121 ? -0.830 0.174 0.582 1.00 94.31 121 ALA A O 1
ATOM 935 N N . ALA A 1 122 ? -1.897 -0.737 2.331 1.00 93.19 122 ALA A N 1
ATOM 936 C CA . ALA A 1 122 ? -1.355 -2.076 2.113 1.00 93.19 122 ALA A CA 1
ATOM 937 C C . ALA A 1 122 ? -1.687 -2.624 0.714 1.00 93.19 122 ALA A C 1
ATOM 939 O O . ALA A 1 122 ? -0.811 -3.153 0.030 1.00 93.19 122 ALA A O 1
ATOM 940 N N . LEU A 1 123 ? -2.937 -2.479 0.262 1.00 91.75 123 LEU A N 1
ATOM 941 C CA . LEU A 1 123 ? -3.374 -2.996 -1.037 1.00 91.75 123 LEU A CA 1
ATOM 942 C C . LEU A 1 123 ? -2.752 -2.243 -2.217 1.00 91.75 123 LEU A C 1
ATOM 944 O O . LEU A 1 123 ? -2.371 -2.881 -3.199 1.00 91.75 123 LEU A O 1
ATOM 948 N N . LEU A 1 124 ? -2.609 -0.917 -2.121 1.00 92.31 124 LEU A N 1
ATOM 949 C CA . LEU A 1 124 ? -1.911 -0.123 -3.137 1.00 92.31 124 LEU A CA 1
ATOM 950 C C . LEU A 1 124 ? -0.448 -0.555 -3.261 1.00 92.31 124 LEU A C 1
ATOM 952 O O . LEU A 1 124 ? 0.042 -0.752 -4.372 1.00 92.31 124 LEU A O 1
ATOM 956 N N . LEU A 1 125 ? 0.229 -0.768 -2.130 1.00 91.88 125 LEU A N 1
ATOM 957 C CA . LEU A 1 125 ? 1.616 -1.220 -2.126 1.00 91.88 125 LEU A CA 1
ATOM 958 C C . LEU A 1 125 ? 1.769 -2.625 -2.696 1.00 91.88 125 LEU A C 1
ATOM 960 O O . LEU A 1 125 ? 2.658 -2.838 -3.510 1.00 91.88 125 LEU A O 1
ATOM 964 N N . PHE A 1 126 ? 0.880 -3.565 -2.372 1.00 90.19 126 PHE A N 1
ATOM 965 C CA . PHE A 1 126 ? 0.902 -4.886 -3.004 1.00 90.19 126 PHE A CA 1
ATOM 966 C C . PHE A 1 126 ? 0.671 -4.838 -4.516 1.00 90.19 126 PHE A C 1
ATOM 968 O O . PHE A 1 126 ? 1.270 -5.623 -5.248 1.00 90.19 126 PHE A O 1
ATOM 975 N N . ALA A 1 127 ? -0.193 -3.940 -4.991 1.00 87.56 127 ALA A N 1
ATOM 976 C CA . ALA A 1 127 ? -0.514 -3.836 -6.410 1.00 87.56 127 ALA A CA 1
ATOM 977 C C . ALA A 1 127 ? 0.597 -3.155 -7.233 1.00 87.56 127 ALA A C 1
ATOM 979 O O . ALA A 1 127 ? 0.727 -3.428 -8.427 1.00 87.56 127 ALA A O 1
ATOM 980 N N . LEU A 1 128 ? 1.384 -2.278 -6.602 1.00 86.88 128 LEU A N 1
ATOM 981 C CA . LEU A 1 128 ? 2.474 -1.521 -7.230 1.00 86.88 128 LEU A CA 1
ATOM 982 C C . LEU A 1 128 ? 3.864 -2.067 -6.901 1.00 86.88 128 LEU A C 1
ATOM 984 O O . LEU A 1 128 ? 4.848 -1.649 -7.518 1.00 86.88 128 LEU A O 1
ATOM 988 N N . ALA A 1 129 ? 3.979 -2.987 -5.949 1.00 83.31 129 ALA A N 1
ATOM 989 C CA . ALA A 1 129 ? 5.238 -3.641 -5.660 1.00 83.31 129 ALA A CA 1
ATOM 990 C C . ALA A 1 129 ? 5.771 -4.306 -6.939 1.00 83.31 129 ALA A C 1
ATOM 992 O O . ALA A 1 129 ? 5.014 -4.971 -7.658 1.00 83.31 129 ALA A O 1
ATOM 993 N N . PRO A 1 130 ? 7.059 -4.112 -7.271 1.00 70.12 130 PRO A N 1
ATOM 994 C CA . PRO A 1 130 ? 7.673 -4.889 -8.333 1.00 70.12 130 PRO A CA 1
ATOM 995 C C . PRO A 1 130 ? 7.501 -6.376 -8.005 1.00 70.12 130 PRO A C 1
ATOM 997 O O . PRO A 1 130 ? 7.644 -6.776 -6.851 1.00 70.12 130 PRO A O 1
ATOM 1000 N N . ALA A 1 131 ? 7.151 -7.185 -9.008 1.00 57.69 131 ALA A N 1
ATOM 1001 C CA . ALA A 1 131 ? 7.091 -8.628 -8.824 1.00 57.69 131 ALA A CA 1
ATOM 1002 C C . ALA A 1 131 ? 8.445 -9.106 -8.279 1.00 57.69 131 ALA A C 1
ATOM 1004 O O . ALA A 1 131 ? 9.488 -8.719 -8.815 1.00 57.69 131 ALA A O 1
ATOM 1005 N N . ALA A 1 132 ? 8.414 -9.900 -7.205 1.00 47.25 132 ALA A N 1
ATOM 1006 C CA . ALA A 1 132 ? 9.603 -10.582 -6.719 1.00 47.25 132 ALA A CA 1
ATOM 1007 C C . ALA A 1 132 ? 10.186 -11.413 -7.874 1.00 47.25 132 ALA A C 1
ATOM 1009 O O . ALA A 1 132 ? 9.434 -12.040 -8.626 1.00 47.25 132 ALA A O 1
ATOM 1010 N N . LYS A 1 133 ? 11.503 -11.313 -8.056 1.00 38.69 133 LYS A N 1
ATOM 1011 C CA . LYS A 1 133 ? 12.249 -12.075 -9.060 1.00 38.69 133 LYS A CA 1
ATOM 1012 C C . LYS A 1 133 ? 12.194 -13.569 -8.775 1.00 38.69 133 LYS A C 1
ATOM 1014 O O . LYS A 1 133 ? 12.240 -13.927 -7.579 1.00 38.69 133 LYS A O 1
#

Foldseek 3Di:
DPPFDDWDDDLFWIFDGFLNFTDTWGFDLQWIWDDTHPFTDTWGWDDDPQWIWIWDDDGPDTKIWIDGPFWTWIDHPQWTDTFGDDPQWTWDWIDGPNDTDPIDTGHDDVVLVPGRSHSNVVVVCRVPPDRHD

pLDDT: mean 87.51, std 11.5, range [36.78, 97.44]

Radius of gyration: 13.84 Å; chains: 1; bounding box: 32×32×34 Å

Secondary structure (DSSP, 8-state):
--TT-EEEE-SSEEEEEETTEEEEEEEETTEEEEEETTEEEEEEEEEETTEEEEEEEETTEEEEEEE-SSEEEEEETTEEEEEEEETTEEEEEEEETTEEPPPEEEPPPHHHHTS-HHHHHHHHHHHHSPPP-